Protein AF-A0A0M9DZD0-F1 (afdb_monomer)

Nearest PDB structures (foldseek):
  7nna-assembly1_A  TM=7.274E-01  e=1.838E+00  Klebsiella pneumoniae
  6u94-assembly1_A  TM=8.017E-01  e=4.260E+00  Burkholderia mallei ATCC 23344
  3lsq-assembly1_A  TM=4.134E-01  e=6.699E+00  Trypanosoma brucei
  2f1m-assembly1_A  TM=4.149E-01  e=9.257E+00  Escherichia coli

Solvent-accessible surface area (backbone atoms only — not comparable to full-atom values): 4217 Å² total; per-residue (Å²): 133,89,50,71,68,58,55,44,49,53,35,51,54,52,34,52,53,40,59,72,69,53,77,58,78,83,72,54,82,78,56,51,75,66,54,50,50,51,52,50,50,43,53,49,52,42,51,50,30,54,52,50,46,52,50,52,52,34,54,74,70,69,49,80,80,82,78,73,90,129

Radius of gyration: 15.67 Å; Cα contacts (8 Å, |Δi|>4): 36; chains: 1; bounding box: 32×30×40 Å

Secondary structure (DSSP, 8-state):
---HHHHHHHHHHHHHHHHHHSPPGGGGTT--HHHHHHHHHHHHHHHHHHHHHHHHHHHHTTPPPPPPP-

Foldseek 3Di:
DQDLVNQLVVLVVQLVVLVVVQDDPVVPPDDDPVVVVVNVVSVVSNVVSVVSNVVSVCVVVVHDDDDDDD

Sequence (70 aa):
MINLHQKLGVEFDNIENTLKELPVPQACNNCSKLELGGIAALLHNLYNGIEQILTYVLKYRKISMPKGPS

pLDDT: mean 89.02, std 10.51, range [51.72, 97.69]

Structure (mmCIF, N/CA/C/O backbone):
data_AF-A0A0M9DZD0-F1
#
_entry.id   AF-A0A0M9DZD0-F1
#
loop_
_atom_site.group_PDB
_atom_site.id
_atom_site.type_symbol
_atom_site.label_atom_id
_atom_site.label_alt_id
_atom_site.label_comp_id
_atom_site.label_asym_id
_atom_site.label_entity_id
_atom_site.label_seq_id
_atom_site.pdbx_PDB_ins_code
_atom_site.Cartn_x
_atom_site.Cartn_y
_atom_site.Cartn_z
_atom_site.occupancy
_atom_site.B_iso_or_equiv
_atom_site.auth_seq_id
_atom_site.auth_comp_id
_atom_site.auth_asym_id
_atom_site.auth_atom_id
_atom_site.pdbx_PDB_model_num
ATOM 1 N N . MET A 1 1 ? -9.341 16.109 14.215 1.00 51.72 1 MET A N 1
ATOM 2 C CA . MET A 1 1 ? -9.290 14.642 14.422 1.00 51.72 1 MET A CA 1
ATOM 3 C C . MET A 1 1 ? -9.539 13.979 13.078 1.00 51.72 1 MET A C 1
ATOM 5 O O . MET A 1 1 ? -10.578 14.248 12.497 1.00 51.72 1 MET A O 1
ATOM 9 N N . ILE A 1 2 ? -8.592 13.192 12.560 1.00 66.00 2 ILE A N 1
ATOM 10 C CA . ILE A 1 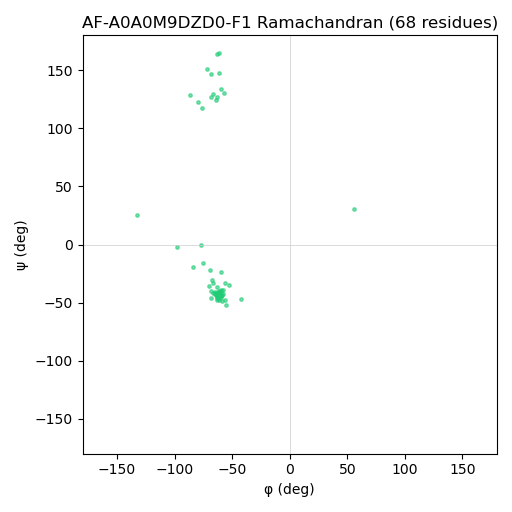2 ? -8.736 12.543 11.246 1.00 66.00 2 ILE A CA 1
ATOM 11 C C . ILE A 1 2 ? -9.691 11.345 11.386 1.00 66.00 2 ILE A C 1
ATOM 13 O O . ILE A 1 2 ? -9.402 10.416 12.145 1.00 66.00 2 ILE A O 1
ATOM 17 N N . ASN A 1 3 ? -10.827 11.381 10.686 1.00 87.69 3 ASN A N 1
ATOM 18 C CA . ASN A 1 3 ? -11.816 10.295 10.641 1.00 87.69 3 ASN A CA 1
ATOM 19 C C . ASN A 1 3 ? -11.263 9.108 9.816 1.00 87.69 3 ASN A C 1
ATOM 21 O O . ASN A 1 3 ? -10.468 9.317 8.902 1.00 87.69 3 ASN A O 1
ATOM 25 N N . LEU A 1 4 ? -11.678 7.868 10.118 1.00 91.69 4 LEU A N 1
ATOM 26 C CA . LEU A 1 4 ? -11.333 6.664 9.343 1.00 91.69 4 LEU A CA 1
ATOM 27 C C . LEU A 1 4 ? -11.416 6.886 7.823 1.00 91.69 4 LEU A C 1
ATOM 29 O O . LEU A 1 4 ? -10.474 6.541 7.124 1.00 91.69 4 LEU A O 1
ATOM 33 N N . HIS A 1 5 ? -12.489 7.498 7.320 1.00 93.19 5 HIS A N 1
ATOM 34 C CA . HIS A 1 5 ? -12.679 7.759 5.892 1.00 93.19 5 HIS A CA 1
ATOM 35 C C . HIS A 1 5 ? -11.553 8.593 5.282 1.00 93.19 5 HIS A C 1
ATOM 37 O O . HIS A 1 5 ? -11.116 8.299 4.178 1.00 93.19 5 HIS A O 1
ATOM 43 N N . GLN A 1 6 ? -11.049 9.593 6.007 1.00 94.19 6 GLN A N 1
ATOM 44 C CA . GLN A 1 6 ? -9.926 10.406 5.540 1.00 94.19 6 GLN A CA 1
ATOM 45 C C . GLN A 1 6 ? -8.634 9.587 5.493 1.00 94.19 6 GLN A C 1
ATOM 47 O O . GLN A 1 6 ? -7.879 9.706 4.538 1.00 94.19 6 GLN A O 1
ATOM 52 N N . LYS A 1 7 ? -8.395 8.724 6.491 1.00 94.50 7 LYS A N 1
ATOM 53 C CA . LYS A 1 7 ? -7.230 7.825 6.477 1.00 94.50 7 LYS A CA 1
ATOM 54 C C . LYS A 1 7 ? -7.295 6.843 5.314 1.00 94.50 7 LYS A C 1
ATOM 56 O O . LYS A 1 7 ? -6.307 6.669 4.623 1.00 94.50 7 LYS A O 1
ATOM 61 N N . LEU A 1 8 ? -8.460 6.238 5.091 1.00 96.19 8 LEU A N 1
ATOM 62 C CA . LEU A 1 8 ? -8.667 5.319 3.976 1.00 96.19 8 LEU A CA 1
ATOM 63 C C . LEU A 1 8 ? -8.501 6.026 2.630 1.00 96.19 8 LEU A C 1
ATOM 65 O O . LEU A 1 8 ? -7.843 5.477 1.759 1.00 96.19 8 LEU A O 1
ATOM 69 N N . GLY A 1 9 ? -9.048 7.237 2.481 1.00 96.75 9 GLY A N 1
ATOM 70 C CA . GLY A 1 9 ? -8.901 8.038 1.263 1.00 96.75 9 GLY A CA 1
ATOM 71 C C . GLY A 1 9 ? -7.437 8.271 0.898 1.00 96.75 9 GLY A C 1
ATOM 72 O O . GLY A 1 9 ? -7.046 7.971 -0.220 1.00 96.75 9 GLY A O 1
ATOM 73 N N . VAL A 1 10 ? -6.612 8.677 1.869 1.00 96.12 10 VAL A N 1
ATOM 74 C CA . VAL A 1 10 ? -5.167 8.866 1.649 1.00 96.12 10 VAL A CA 1
ATOM 75 C C . VAL A 1 10 ? -4.487 7.580 1.169 1.00 96.12 10 VAL A C 1
ATOM 77 O O . VAL A 1 10 ? -3.691 7.629 0.237 1.00 96.12 10 VAL A O 1
ATOM 80 N N . GLU A 1 11 ? -4.795 6.423 1.763 1.00 97.12 11 GLU A N 1
ATOM 81 C CA . GLU A 1 11 ? -4.179 5.165 1.316 1.00 97.12 11 GLU A CA 1
ATOM 82 C C . GLU A 1 11 ? -4.674 4.728 -0.070 1.00 97.12 11 GLU A C 1
ATOM 84 O O . GLU A 1 11 ? -3.887 4.207 -0.857 1.00 97.12 11 GLU A O 1
ATOM 89 N N . PHE A 1 12 ? -5.947 4.965 -0.403 1.00 97.69 12 PHE A N 1
ATOM 90 C CA . PHE A 1 12 ? -6.458 4.712 -1.753 1.00 97.69 12 PHE A CA 1
ATOM 91 C C . PHE A 1 12 ? -5.782 5.609 -2.793 1.00 97.69 12 PHE A C 1
ATOM 93 O O . PHE A 1 12 ? -5.359 5.096 -3.827 1.00 97.69 12 PHE A O 1
ATOM 100 N N . ASP A 1 13 ? -5.602 6.899 -2.497 1.00 97.25 13 ASP A N 1
ATOM 101 C CA . ASP A 1 13 ? -4.891 7.832 -3.377 1.00 97.25 13 ASP A CA 1
ATOM 102 C C . ASP A 1 13 ? -3.429 7.388 -3.580 1.00 97.25 13 ASP A C 1
ATOM 104 O O . ASP A 1 13 ? -2.922 7.373 -4.703 1.00 97.25 13 ASP A O 1
ATOM 108 N N . ASN A 1 14 ? -2.752 6.958 -2.508 1.00 95.81 14 ASN A N 1
ATOM 109 C CA . ASN A 1 14 ? -1.385 6.427 -2.571 1.00 95.81 14 ASN A CA 1
ATOM 110 C C . ASN A 1 14 ? -1.292 5.166 -3.444 1.00 95.81 14 ASN A C 1
ATOM 112 O O . ASN A 1 14 ? -0.377 5.041 -4.264 1.00 95.81 14 ASN A O 1
ATOM 116 N N . ILE A 1 15 ? -2.237 4.235 -3.280 1.00 97.38 15 ILE A N 1
ATOM 117 C CA . ILE A 1 15 ? -2.329 3.016 -4.091 1.00 97.38 15 ILE A CA 1
ATOM 118 C C . ILE A 1 15 ? -2.550 3.378 -5.560 1.00 97.38 15 ILE A C 1
ATOM 120 O O . ILE A 1 15 ? -1.849 2.857 -6.426 1.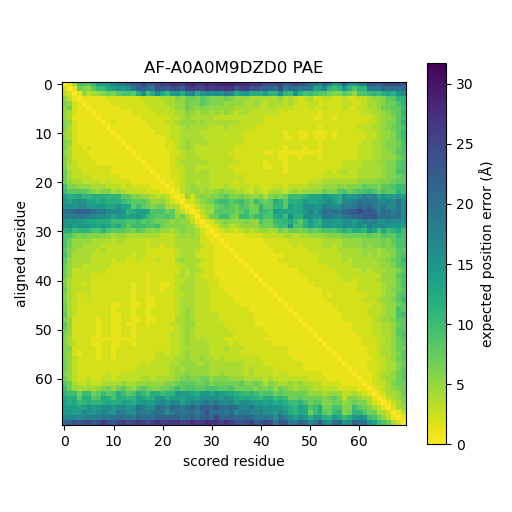00 97.38 15 ILE A O 1
ATOM 124 N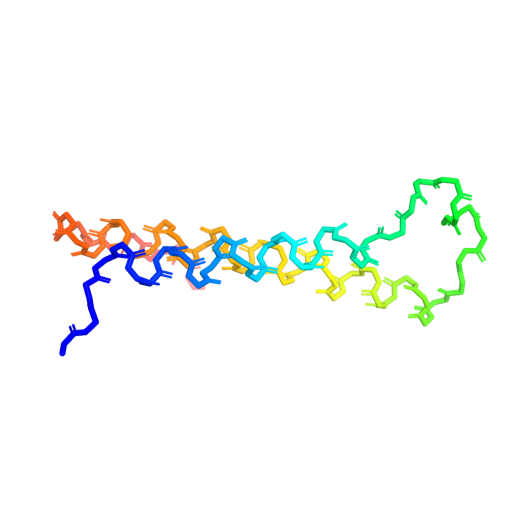 N . GLU A 1 16 ? -3.484 4.281 -5.855 1.00 97.19 16 GLU A N 1
ATOM 125 C CA . GLU A 1 16 ? -3.787 4.681 -7.228 1.00 97.19 16 GLU A CA 1
ATOM 126 C C . GLU A 1 16 ? -2.575 5.336 -7.905 1.00 97.19 16 GLU A C 1
ATOM 128 O O . GLU A 1 16 ? -2.251 5.005 -9.046 1.00 97.19 16 GLU A O 1
ATOM 133 N N . ASN A 1 17 ? -1.862 6.215 -7.197 1.00 96.00 17 ASN A N 1
ATOM 134 C CA . ASN A 1 17 ? -0.638 6.833 -7.706 1.00 96.00 17 ASN A CA 1
ATOM 135 C C . ASN A 1 17 ? 0.457 5.789 -7.966 1.00 96.00 17 ASN A C 1
ATOM 137 O O . ASN A 1 17 ? 1.058 5.785 -9.036 1.00 96.00 17 ASN A O 1
ATOM 141 N N . THR A 1 18 ? 0.640 4.836 -7.050 1.00 95.69 18 THR A N 1
ATOM 142 C CA . THR A 1 18 ? 1.601 3.733 -7.222 1.00 95.69 18 THR A CA 1
ATOM 143 C C . THR A 1 18 ? 1.261 2.867 -8.441 1.00 95.69 18 THR A C 1
ATOM 145 O O . THR A 1 18 ? 2.146 2.483 -9.202 1.00 95.69 18 THR A O 1
ATOM 148 N N . LEU A 1 19 ? -0.025 2.576 -8.668 1.00 93.19 19 LEU A N 1
ATOM 149 C CA . LEU A 1 19 ? -0.484 1.806 -9.828 1.00 93.19 19 LEU A CA 1
ATOM 150 C C . LEU A 1 19 ? -0.267 2.547 -11.154 1.00 93.19 19 LEU A C 1
ATOM 152 O O . LEU A 1 19 ? 0.005 1.898 -12.160 1.00 93.19 19 LEU A O 1
ATOM 156 N N . LYS A 1 20 ? -0.359 3.883 -11.165 1.00 93.94 20 LYS A N 1
ATOM 157 C CA . LYS A 1 20 ? -0.042 4.707 -12.347 1.00 93.94 20 LYS A CA 1
ATOM 158 C C . LYS A 1 20 ? 1.447 4.679 -12.695 1.00 93.94 20 LYS A C 1
ATOM 160 O O . LYS A 1 20 ? 1.792 4.805 -13.866 1.00 93.94 20 LYS A O 1
ATOM 165 N N . GLU A 1 21 ? 2.311 4.527 -11.695 1.00 92.12 21 GLU A N 1
ATOM 166 C CA . GLU A 1 21 ? 3.767 4.450 -11.867 1.00 92.12 21 GLU A CA 1
ATOM 167 C C . GLU A 1 21 ? 4.262 3.039 -12.219 1.00 92.12 21 GLU A C 1
ATOM 169 O O . GLU A 1 21 ? 5.367 2.880 -12.742 1.00 92.12 21 GLU A O 1
ATOM 174 N N . LEU A 1 22 ? 3.457 2.006 -11.953 1.00 90.50 22 LEU A N 1
ATOM 175 C CA . LEU A 1 22 ? 3.795 0.621 -12.265 1.00 90.50 22 LEU A CA 1
ATOM 176 C C . LEU A 1 22 ? 3.924 0.420 -13.787 1.00 90.50 22 LEU A C 1
ATOM 178 O O . LEU A 1 22 ? 2.980 0.693 -14.534 1.00 90.50 22 LEU A O 1
ATOM 182 N N . PRO A 1 23 ? 5.073 -0.081 -14.278 1.00 86.69 23 PRO A N 1
ATOM 183 C CA . PRO A 1 23 ? 5.276 -0.265 -15.706 1.00 86.69 23 PRO A CA 1
ATOM 184 C C . PRO A 1 23 ? 4.372 -1.371 -16.260 1.00 86.69 23 PRO A C 1
ATOM 186 O O . PRO A 1 23 ? 4.102 -2.379 -15.603 1.00 86.69 23 PRO A O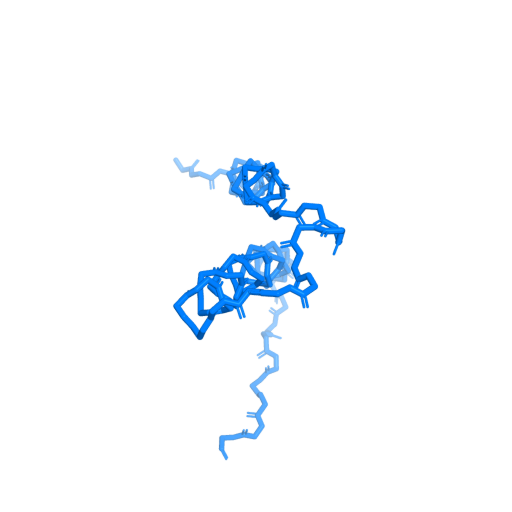 1
ATOM 189 N N . VAL A 1 24 ? 3.939 -1.210 -17.513 1.00 82.06 24 VAL A N 1
ATOM 190 C CA . VAL A 1 24 ? 3.169 -2.242 -18.221 1.00 82.06 24 VAL A CA 1
ATOM 191 C C . VAL A 1 24 ? 3.992 -3.530 -18.374 1.00 82.06 24 VAL A C 1
ATOM 193 O O . VAL A 1 24 ? 5.207 -3.451 -18.563 1.00 82.06 24 VAL A O 1
ATOM 196 N N . PRO A 1 25 ? 3.368 -4.725 -18.369 1.00 69.56 25 PRO A N 1
ATOM 197 C CA . PRO A 1 25 ? 4.089 -6.001 -18.408 1.00 69.56 25 PRO A CA 1
ATOM 198 C C . PRO A 1 25 ? 5.103 -6.123 -19.556 1.00 69.56 25 PRO A C 1
ATOM 200 O O . PRO A 1 25 ? 6.174 -6.695 -19.370 1.00 69.56 25 PRO A O 1
ATOM 203 N N . GLN A 1 26 ? 4.812 -5.541 -20.729 1.00 69.00 26 GLN A N 1
ATOM 204 C CA . GLN A 1 26 ? 5.734 -5.585 -21.871 1.00 69.00 26 GLN A CA 1
ATOM 205 C C . GLN A 1 26 ? 7.016 -4.759 -21.660 1.00 69.00 26 GLN A C 1
ATOM 207 O O . GLN A 1 26 ? 8.022 -5.036 -22.311 1.00 69.00 26 GLN A O 1
ATOM 212 N N . ALA A 1 27 ? 7.010 -3.779 -20.752 1.00 70.19 27 ALA A N 1
ATOM 213 C CA . ALA A 1 27 ? 8.165 -2.929 -20.465 1.00 70.19 27 ALA A CA 1
ATOM 214 C C . ALA A 1 27 ? 9.249 -3.647 -19.641 1.00 70.19 27 ALA A C 1
AT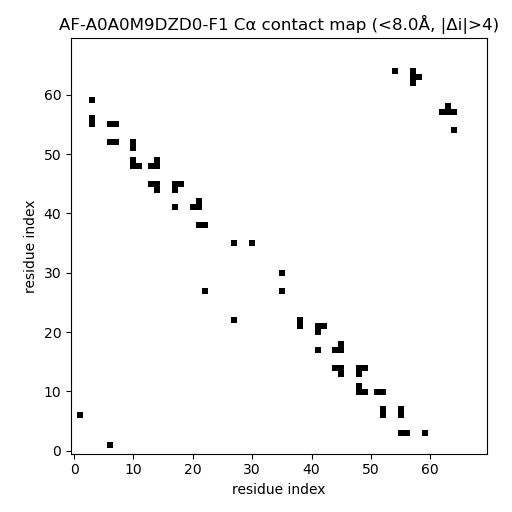OM 216 O O . ALA A 1 27 ? 10.388 -3.192 -19.610 1.00 70.19 27 ALA A O 1
ATOM 217 N N . CYS A 1 28 ? 8.926 -4.783 -19.009 1.00 72.25 28 CYS A N 1
ATOM 218 C CA . CYS A 1 28 ? 9.826 -5.447 -18.064 1.00 72.25 28 CYS A CA 1
ATOM 219 C C . CYS A 1 28 ? 10.643 -6.610 -18.656 1.00 72.25 28 CYS A C 1
ATOM 221 O O . CYS A 1 28 ? 11.486 -7.182 -17.963 1.00 72.25 28 CYS A O 1
ATOM 223 N N . ASN A 1 29 ? 10.448 -6.958 -19.933 1.00 80.44 29 ASN A N 1
ATOM 224 C CA . ASN A 1 29 ? 11.104 -8.124 -20.545 1.00 80.44 29 ASN A CA 1
ATOM 225 C C . ASN A 1 29 ? 12.647 -8.055 -20.523 1.00 80.44 29 ASN A C 1
ATOM 227 O O . ASN A 1 29 ? 13.287 -9.100 -20.552 1.00 80.44 29 ASN A O 1
ATOM 231 N N . ASN A 1 30 ? 13.231 -6.851 -20.434 1.00 84.88 30 ASN A N 1
ATOM 232 C CA . ASN A 1 30 ? 14.681 -6.615 -20.411 1.00 84.88 30 ASN A CA 1
ATOM 233 C C . ASN A 1 30 ? 15.128 -5.648 -19.292 1.00 84.88 30 ASN A C 1
ATOM 235 O O . ASN A 1 30 ? 16.152 -4.982 -19.442 1.00 84.88 30 ASN A O 1
ATOM 239 N N . CYS A 1 31 ? 14.377 -5.527 -18.191 1.00 89.25 31 CYS A N 1
ATOM 240 C CA . CYS A 1 31 ? 14.760 -4.606 -17.117 1.00 89.25 31 CYS A CA 1
ATOM 241 C C . CYS A 1 31 ? 16.133 -4.952 -16.522 1.00 89.25 31 CYS A C 1
ATOM 243 O O . CYS A 1 31 ? 16.428 -6.094 -16.162 1.00 89.25 31 CYS A O 1
ATOM 245 N N . SER A 1 32 ? 16.959 -3.926 -16.353 1.00 92.81 32 SER A N 1
ATOM 246 C CA . SER A 1 32 ? 18.168 -3.974 -15.543 1.00 92.81 32 SER A CA 1
ATOM 247 C C . SER A 1 32 ? 17.834 -4.247 -14.071 1.00 92.81 32 SER A C 1
ATOM 249 O O . SER A 1 32 ? 16.712 -4.046 -13.603 1.00 92.81 32 SER A O 1
ATOM 251 N N . LYS A 1 33 ? 18.842 -4.649 -13.287 1.00 93.81 33 LYS A N 1
ATOM 252 C CA . LYS A 1 33 ? 18.686 -4.846 -11.833 1.00 93.81 33 LYS A CA 1
ATOM 253 C C . LYS A 1 33 ? 18.167 -3.595 -11.117 1.00 93.81 33 LYS A C 1
ATOM 255 O O . LYS A 1 33 ? 17.441 -3.723 -10.138 1.00 93.81 33 LYS A O 1
ATOM 260 N N . LEU A 1 34 ? 18.544 -2.407 -11.596 1.00 92.62 34 LEU A N 1
ATOM 261 C CA . LEU A 1 34 ? 18.094 -1.142 -11.023 1.00 92.62 34 LEU A CA 1
ATOM 262 C C . LEU A 1 34 ? 16.597 -0.926 -11.271 1.00 92.62 34 LEU A C 1
ATOM 264 O O . LEU A 1 34 ? 15.863 -0.613 -10.338 1.00 92.62 34 LEU A O 1
ATOM 268 N N . GLU A 1 35 ? 16.138 -1.156 -12.500 1.00 91.38 35 GLU A N 1
ATOM 269 C CA . GLU A 1 35 ? 14.720 -1.039 -12.857 1.00 91.38 35 GLU A CA 1
ATOM 270 C C . GLU A 1 35 ? 13.870 -2.078 -12.121 1.00 91.38 35 GLU A C 1
ATOM 272 O O . GLU A 1 35 ? 12.825 -1.735 -11.572 1.00 91.38 35 GLU A O 1
ATOM 277 N N . LEU A 1 36 ? 14.353 -3.320 -12.004 1.00 92.56 36 LEU A N 1
ATOM 278 C CA . LEU A 1 36 ? 13.705 -4.350 -11.185 1.00 92.56 36 LEU A CA 1
ATOM 279 C C . LEU A 1 36 ? 13.611 -3.937 -9.709 1.00 92.56 36 LEU A C 1
ATOM 281 O O . LEU A 1 36 ? 12.591 -4.187 -9.071 1.00 92.56 36 LEU A O 1
ATOM 285 N N . GLY A 1 37 ? 14.644 -3.281 -9.171 1.00 94.25 37 GLY A N 1
ATOM 286 C CA . GLY A 1 37 ? 14.615 -2.708 -7.825 1.00 94.25 37 GLY A CA 1
ATOM 287 C C . GLY A 1 37 ? 13.544 -1.625 -7.670 1.00 94.25 37 GLY A C 1
ATOM 288 O O . GLY A 1 37 ? 12.820 -1.620 -6.675 1.00 94.25 37 GLY A O 1
ATOM 289 N N . GLY A 1 38 ? 13.387 -0.760 -8.676 1.00 93.44 38 GLY A N 1
ATOM 290 C CA . GLY A 1 38 ? 12.310 0.232 -8.725 1.00 93.44 38 GLY A CA 1
ATOM 291 C C . GLY A 1 38 ? 10.920 -0.410 -8.745 1.00 93.44 38 GLY A C 1
ATOM 292 O O . GLY A 1 38 ? 10.060 -0.041 -7.949 1.00 93.44 38 GLY A O 1
ATOM 293 N N . ILE A 1 39 ? 10.715 -1.434 -9.579 1.00 93.19 39 ILE A N 1
ATOM 294 C CA . ILE A 1 39 ? 9.452 -2.188 -9.637 1.00 93.19 39 ILE A CA 1
ATOM 295 C C . ILE A 1 39 ? 9.159 -2.865 -8.296 1.00 93.19 39 ILE A C 1
ATOM 297 O O . ILE A 1 39 ? 8.034 -2.797 -7.802 1.00 93.19 39 ILE A O 1
ATOM 301 N N . ALA A 1 40 ? 10.163 -3.490 -7.677 1.00 93.62 40 ALA A N 1
ATOM 302 C CA . ALA A 1 40 ? 10.013 -4.108 -6.365 1.00 93.62 40 ALA A CA 1
ATOM 303 C C . ALA A 1 40 ? 9.599 -3.083 -5.297 1.00 93.62 40 ALA A C 1
ATOM 305 O O . ALA A 1 40 ? 8.732 -3.380 -4.476 1.00 93.62 40 ALA A O 1
ATOM 306 N N . ALA A 1 41 ? 10.162 -1.871 -5.333 1.00 95.50 41 ALA A N 1
ATOM 307 C CA . ALA A 1 41 ? 9.777 -0.790 -4.431 1.00 95.50 41 ALA A CA 1
ATOM 308 C C . ALA A 1 41 ? 8.324 -0.332 -4.655 1.00 95.50 41 ALA A C 1
ATOM 310 O O . ALA A 1 41 ? 7.582 -0.176 -3.686 1.00 95.50 41 ALA A O 1
ATOM 311 N N . LEU A 1 42 ? 7.882 -0.189 -5.910 1.00 95.25 42 LEU A N 1
ATOM 312 C CA . LEU A 1 42 ? 6.487 0.143 -6.232 1.00 95.25 42 LEU A CA 1
ATOM 313 C C . LEU A 1 42 ? 5.517 -0.943 -5.745 1.00 95.25 42 LEU A C 1
ATOM 315 O O . LEU A 1 42 ? 4.517 -0.642 -5.098 1.00 95.25 42 LEU A O 1
ATOM 319 N N . LEU A 1 43 ? 5.832 -2.218 -5.986 1.00 94.62 43 LEU A N 1
ATOM 320 C CA . LEU A 1 43 ? 5.028 -3.336 -5.486 1.00 94.62 43 LEU A CA 1
ATOM 321 C C . LEU A 1 43 ? 4.973 -3.352 -3.957 1.00 94.62 43 LEU A C 1
ATOM 323 O O . LEU A 1 43 ? 3.909 -3.563 -3.380 1.00 94.62 43 LEU A O 1
ATOM 327 N N . HIS A 1 44 ? 6.098 -3.100 -3.291 1.00 95.81 44 HIS A N 1
ATOM 328 C CA . HIS A 1 44 ? 6.143 -2.998 -1.837 1.00 95.81 44 HIS A CA 1
ATOM 329 C C . HIS A 1 44 ? 5.246 -1.863 -1.317 1.00 95.81 44 HIS A C 1
ATOM 331 O O . HIS A 1 44 ? 4.466 -2.081 -0.393 1.00 95.81 44 HIS A O 1
ATOM 337 N N . ASN A 1 45 ? 5.279 -0.688 -1.952 1.00 95.38 45 ASN A N 1
ATOM 338 C CA . ASN A 1 45 ? 4.411 0.438 -1.596 1.00 95.38 45 ASN A CA 1
ATOM 339 C C . ASN A 1 45 ? 2.923 0.103 -1.762 1.00 95.38 45 ASN A C 1
ATOM 341 O O . ASN A 1 45 ? 2.118 0.442 -0.894 1.00 95.38 45 ASN A O 1
ATOM 345 N N . LEU A 1 46 ? 2.563 -0.617 -2.830 1.00 96.19 46 LEU A N 1
ATOM 346 C CA . LEU A 1 46 ? 1.202 -1.112 -3.038 1.00 96.19 46 LEU A CA 1
ATOM 347 C C . LEU A 1 46 ? 0.754 -2.024 -1.884 1.00 96.19 46 LEU A C 1
ATOM 349 O O . LEU A 1 46 ? -0.325 -1.824 -1.324 1.00 96.19 46 LEU A O 1
ATOM 353 N N . TYR A 1 47 ? 1.584 -2.999 -1.499 1.00 96.06 47 TYR A N 1
ATOM 354 C CA . TYR A 1 47 ? 1.281 -3.886 -0.371 1.00 96.06 47 TYR A CA 1
ATOM 355 C C . TYR A 1 47 ? 1.150 -3.122 0.950 1.00 96.06 47 TYR A C 1
ATOM 357 O O . TYR A 1 47 ? 0.208 -3.378 1.701 1.00 96.06 47 TYR A O 1
ATOM 365 N N . ASN A 1 48 ? 2.029 -2.151 1.203 1.00 95.38 48 ASN A N 1
ATOM 366 C CA . ASN A 1 48 ? 1.972 -1.323 2.407 1.00 95.38 48 ASN A CA 1
ATOM 367 C C . ASN A 1 48 ? 0.661 -0.526 2.489 1.00 95.38 48 ASN A C 1
ATOM 369 O O . ASN A 1 48 ? 0.038 -0.482 3.548 1.00 95.38 48 ASN A O 1
ATOM 373 N N . GLY A 1 49 ? 0.190 0.059 1.381 1.00 96.31 49 GLY A N 1
ATOM 374 C CA . GLY A 1 49 ? -1.099 0.760 1.356 1.00 96.31 49 GLY A CA 1
ATOM 375 C C . GLY A 1 49 ? -2.271 -0.158 1.730 1.00 96.31 49 GLY A C 1
ATOM 376 O O . GLY A 1 49 ? -3.127 0.203 2.542 1.00 96.31 49 GLY A O 1
ATOM 377 N N . ILE A 1 50 ? -2.282 -1.388 1.202 1.00 96.69 50 ILE A N 1
ATOM 378 C CA . ILE A 1 50 ? -3.301 -2.400 1.528 1.00 96.69 50 ILE A CA 1
ATOM 379 C C . ILE A 1 50 ? -3.234 -2.783 3.013 1.00 96.69 50 ILE A C 1
ATOM 381 O O . ILE A 1 50 ? -4.264 -2.824 3.692 1.00 96.69 50 ILE A O 1
ATOM 385 N N . GLU A 1 51 ? -2.034 -3.033 3.541 1.00 95.00 51 GLU A N 1
ATOM 386 C CA . GLU A 1 51 ? -1.824 -3.344 4.958 1.00 95.00 51 GLU A CA 1
ATOM 387 C C . GLU A 1 51 ? -2.346 -2.220 5.866 1.00 95.00 51 GLU A C 1
ATOM 389 O O . GLU A 1 51 ? -3.020 -2.477 6.870 1.00 95.00 51 GLU A O 1
ATOM 394 N N . GLN A 1 52 ? -2.093 -0.965 5.497 1.00 95.19 52 GLN A N 1
ATOM 395 C CA . GLN A 1 52 ? -2.524 0.200 6.262 1.00 95.19 52 GLN A CA 1
ATOM 396 C C . GLN A 1 52 ? -4.046 0.353 6.270 1.00 95.19 52 GLN A C 1
ATOM 398 O O . GLN A 1 52 ? -4.631 0.574 7.336 1.00 95.19 52 GLN A O 1
ATOM 403 N N . ILE A 1 53 ? -4.708 0.142 5.128 1.00 96.38 53 ILE A N 1
ATOM 404 C CA . ILE A 1 53 ? -6.176 0.094 5.034 1.00 96.38 53 ILE A CA 1
ATOM 405 C C . ILE A 1 53 ? -6.740 -0.948 6.003 1.00 96.38 53 ILE A C 1
ATOM 407 O O . ILE A 1 53 ? -7.600 -0.626 6.830 1.00 96.38 53 IL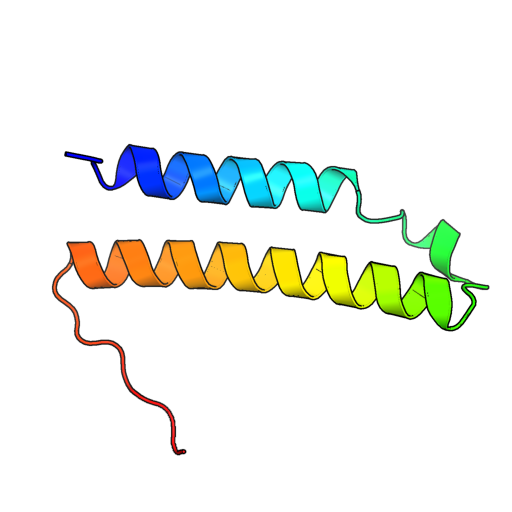E A O 1
ATOM 411 N N . LEU A 1 54 ? -6.229 -2.182 5.948 1.00 94.25 54 LEU A N 1
ATOM 412 C CA . LEU A 1 54 ? -6.670 -3.264 6.830 1.00 94.25 54 LEU A CA 1
ATOM 413 C C . LEU A 1 54 ? -6.439 -2.903 8.301 1.00 94.25 54 LEU A C 1
ATOM 415 O O . LEU A 1 54 ? -7.339 -3.044 9.132 1.00 94.25 54 LEU A O 1
ATOM 419 N N . THR A 1 55 ? -5.272 -2.348 8.615 1.00 93.00 55 THR A N 1
ATOM 420 C CA . THR A 1 55 ? -4.912 -1.898 9.961 1.00 93.00 55 THR A CA 1
ATOM 421 C C . THR A 1 55 ? -5.874 -0.833 10.483 1.00 93.00 55 THR A C 1
ATOM 423 O O . THR A 1 55 ? -6.322 -0.908 11.632 1.00 93.00 55 THR A O 1
ATOM 426 N N . TYR A 1 56 ? -6.232 0.163 9.669 1.00 94.19 56 TYR A N 1
ATOM 427 C CA . TYR A 1 56 ? -7.185 1.198 10.064 1.00 94.19 56 TYR A CA 1
ATOM 428 C C . TYR A 1 56 ? -8.588 0.634 10.298 1.00 94.19 56 TYR A C 1
ATOM 430 O O . TYR A 1 56 ? -9.224 1.002 11.290 1.00 94.19 56 TYR A O 1
ATOM 438 N N . VAL A 1 57 ? -9.050 -0.286 9.446 1.00 93.38 57 VAL A N 1
ATOM 439 C CA . VAL A 1 57 ? -10.349 -0.957 9.607 1.00 93.38 57 VAL A CA 1
ATOM 440 C C . VAL A 1 57 ? -10.386 -1.779 10.898 1.00 93.38 57 VAL A C 1
ATOM 442 O O . VAL A 1 57 ? -11.320 -1.630 11.689 1.00 93.38 57 VAL A O 1
ATOM 445 N N . LEU A 1 58 ? -9.359 -2.592 11.164 1.00 92.81 58 LEU A N 1
ATOM 446 C CA . LEU A 1 58 ? -9.273 -3.402 12.384 1.00 92.81 58 LEU A CA 1
ATOM 447 C C . LEU A 1 58 ? -9.239 -2.529 13.645 1.00 92.81 58 LEU A C 1
ATOM 449 O O . LEU A 1 58 ? -10.004 -2.769 14.582 1.00 92.81 58 LEU A O 1
ATOM 453 N N . LYS A 1 59 ? -8.431 -1.460 13.644 1.00 90.94 59 LYS A N 1
ATOM 454 C CA . LYS A 1 59 ? -8.370 -0.492 14.753 1.00 90.94 59 LYS A CA 1
ATOM 455 C C . LYS A 1 59 ? -9.715 0.191 14.989 1.00 90.94 59 LYS A C 1
ATOM 457 O O . LYS A 1 59 ? -10.133 0.324 16.137 1.00 90.94 59 LYS A O 1
ATOM 462 N N . TYR A 1 60 ? -10.418 0.589 13.928 1.00 92.38 60 TYR A N 1
ATOM 463 C CA . TYR A 1 60 ? -11.750 1.187 14.042 1.00 92.38 60 TYR A CA 1
ATOM 464 C C . TYR A 1 60 ? -12.773 0.211 14.639 1.00 92.38 60 TYR A C 1
ATOM 466 O O . TYR A 1 60 ? -13.609 0.604 15.451 1.00 92.38 60 TYR A O 1
ATOM 474 N N . ARG A 1 61 ? -12.670 -1.078 14.295 1.00 92.31 61 ARG A N 1
ATOM 475 C CA . ARG A 1 61 ? -13.475 -2.158 14.884 1.00 92.31 61 ARG A CA 1
ATOM 476 C C . ARG A 1 61 ? -13.012 -2.591 16.279 1.00 92.31 61 ARG A C 1
ATOM 478 O O . ARG A 1 61 ? -13.651 -3.457 16.865 1.00 92.31 61 ARG A O 1
ATOM 485 N N . LYS A 1 62 ? -11.945 -1.988 16.823 1.00 92.69 62 LYS A N 1
ATOM 486 C CA . LYS A 1 62 ? -11.315 -2.361 18.102 1.00 92.69 62 LYS A CA 1
ATOM 487 C C . LYS A 1 62 ? -10.890 -3.836 18.155 1.00 92.69 62 LYS A C 1
ATOM 489 O O . LYS A 1 62 ? -10.883 -4.442 19.222 1.00 92.69 62 LYS A O 1
ATOM 494 N N . ILE A 1 63 ? -10.533 -4.403 17.005 1.00 92.12 63 ILE A N 1
ATOM 495 C CA . ILE A 1 63 ? -10.004 -5.763 16.900 1.00 92.12 63 ILE A CA 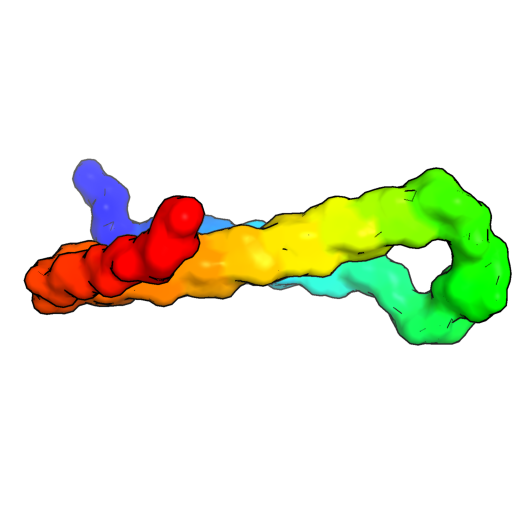1
ATOM 496 C C . ILE A 1 63 ? -8.493 -5.690 17.122 1.00 92.12 63 ILE A C 1
ATOM 498 O O . ILE A 1 63 ? -7.804 -4.884 16.492 1.00 92.12 63 ILE A O 1
ATOM 502 N N . SER A 1 64 ? -7.970 -6.512 18.030 1.00 84.44 64 SER 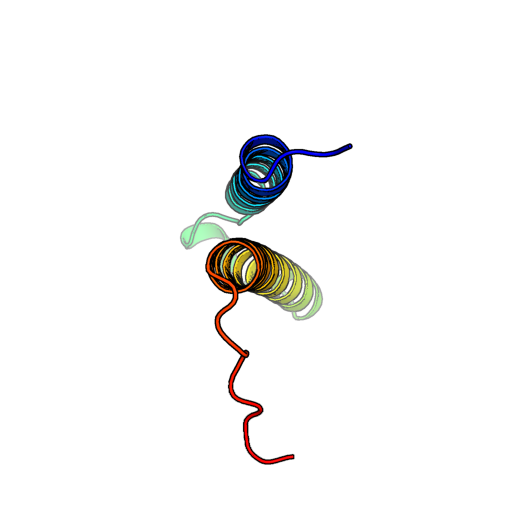A N 1
ATOM 503 C CA . SER A 1 64 ? -6.528 -6.651 18.223 1.00 84.44 64 SER A CA 1
ATOM 504 C C . SER A 1 64 ? -5.901 -7.288 16.983 1.00 84.44 64 SER A C 1
ATOM 506 O O . SER A 1 64 ? -6.362 -8.324 16.507 1.00 84.44 64 SER A O 1
ATOM 508 N N . MET A 1 65 ? -4.838 -6.681 16.451 1.00 78.81 65 MET A N 1
ATOM 509 C CA . MET A 1 65 ? -4.080 -7.322 15.378 1.00 78.81 65 MET A CA 1
ATOM 510 C C . MET A 1 65 ? -3.353 -8.549 15.938 1.00 78.81 65 MET A C 1
ATOM 512 O O . MET A 1 65 ? -2.626 -8.410 16.931 1.00 78.81 65 MET A O 1
ATOM 516 N N . PRO A 1 66 ? -3.517 -9.733 15.325 1.00 76.06 66 PRO A N 1
ATOM 517 C CA . PRO A 1 66 ? -2.698 -10.879 15.671 1.00 76.06 66 PRO A CA 1
ATOM 518 C C . PRO A 1 66 ? -1.246 -10.549 15.319 1.00 76.06 66 PRO A C 1
ATOM 520 O O . PRO A 1 66 ? -0.946 -10.128 14.203 1.00 76.06 66 PRO A O 1
ATOM 523 N N . LYS A 1 67 ? -0.340 -10.708 16.284 1.00 76.12 67 LYS A N 1
ATOM 524 C CA . LYS A 1 67 ? 1.093 -10.678 15.997 1.00 76.12 67 LYS A CA 1
ATOM 525 C C . LYS A 1 67 ? 1.463 -12.049 15.442 1.00 76.12 67 LYS A C 1
ATOM 527 O O . LYS A 1 67 ? 1.195 -13.056 16.097 1.00 76.12 67 LYS A O 1
ATOM 532 N N . GLY A 1 68 ? 2.018 -12.080 14.233 1.00 71.75 68 GLY A N 1
ATOM 533 C CA . GLY A 1 68 ? 2.652 -13.287 13.709 1.00 71.75 68 GLY A CA 1
ATOM 534 C C . GLY A 1 68 ? 3.832 -13.708 14.595 1.00 71.75 68 GLY A C 1
ATOM 535 O O . GLY A 1 68 ? 4.274 -12.914 15.431 1.00 71.75 68 GLY A O 1
ATOM 536 N N . PRO A 1 69 ? 4.329 -14.946 14.450 1.00 64.75 69 PRO A N 1
ATOM 537 C CA . PRO A 1 69 ? 5.557 -15.350 15.120 1.00 64.75 69 PRO A CA 1
ATOM 538 C C . PRO A 1 69 ? 6.700 -14.410 14.708 1.00 64.75 69 PRO A C 1
ATOM 540 O O . PRO A 1 69 ? 6.865 -14.127 13.520 1.00 64.75 69 PRO A O 1
ATOM 543 N N . SER A 1 70 ? 7.419 -13.899 15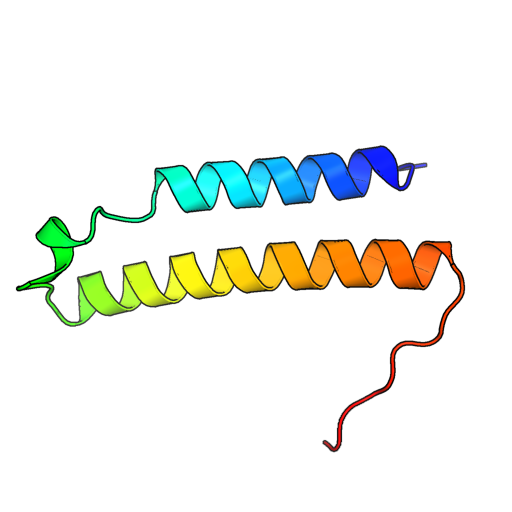.710 1.00 53.81 70 SER A N 1
ATOM 544 C CA . SER A 1 70 ? 8.670 -13.152 15.543 1.00 53.81 70 SER A CA 1
ATOM 545 C C . SER A 1 70 ? 9.808 -14.056 15.091 1.00 53.81 70 SER A C 1
ATOM 547 O O . SER A 1 70 ? 9.829 -15.226 15.540 1.00 53.81 70 SER A O 1
#

Mean predicted aligned error: 5.49 Å